Protein AF-A0A7V5JEV1-F1 (afdb_monomer_lite)

Structure (mmCIF, N/CA/C/O backbone):
data_AF-A0A7V5JEV1-F1
#
_entry.id   AF-A0A7V5JEV1-F1
#
loop_
_atom_site.group_PDB
_atom_site.id
_atom_site.type_symbol
_atom_site.label_atom_id
_atom_site.label_alt_id
_atom_site.label_comp_id
_atom_site.label_asym_id
_atom_site.label_entity_id
_atom_site.label_seq_id
_atom_site.pdbx_PDB_ins_code
_atom_site.Cartn_x
_atom_site.Cartn_y
_atom_site.Cartn_z
_atom_site.occupancy
_atom_site.B_iso_or_equiv
_atom_site.auth_seq_id
_atom_site.auth_comp_id
_atom_site.auth_asym_id
_atom_site.auth_atom_id
_atom_site.pdbx_PDB_model_num
ATOM 1 N N . MET A 1 1 ? 27.616 -8.631 -10.753 1.00 57.44 1 MET A N 1
ATOM 2 C CA . MET A 1 1 ? 27.722 -7.890 -12.032 1.00 57.44 1 MET A CA 1
ATOM 3 C C . MET A 1 1 ? 28.183 -6.470 -11.729 1.00 57.44 1 MET A C 1
ATOM 5 O O . MET A 1 1 ? 27.557 -5.822 -10.901 1.00 57.44 1 MET A O 1
ATOM 9 N N . ARG A 1 2 ? 29.286 -5.998 -12.325 1.00 74.25 2 ARG A N 1
ATOM 10 C CA . ARG A 1 2 ? 29.763 -4.613 -12.162 1.00 74.25 2 ARG A CA 1
ATOM 11 C C . ARG A 1 2 ? 29.322 -3.825 -13.397 1.00 74.25 2 ARG A C 1
ATOM 13 O O . ARG A 1 2 ? 29.820 -4.077 -14.487 1.00 74.25 2 ARG A O 1
ATOM 20 N N . LEU A 1 3 ? 28.340 -2.942 -13.242 1.00 82.56 3 LEU A N 1
ATOM 21 C CA . LEU A 1 3 ? 27.837 -2.098 -14.326 1.00 82.56 3 LEU A CA 1
ATOM 22 C C . LEU A 1 3 ? 28.646 -0.793 -14.349 1.00 82.56 3 LEU A C 1
ATOM 24 O O . LEU A 1 3 ? 28.702 -0.094 -13.339 1.00 82.56 3 LEU A O 1
ATOM 28 N N . SER A 1 4 ? 29.297 -0.468 -15.469 1.00 91.50 4 SER A N 1
ATOM 29 C CA . SER A 1 4 ? 30.009 0.810 -15.606 1.00 91.50 4 SER A CA 1
ATOM 30 C C . SER A 1 4 ? 29.026 1.975 -15.776 1.00 91.50 4 SER A C 1
ATOM 32 O O . SER A 1 4 ? 27.876 1.785 -16.178 1.00 91.50 4 SER A O 1
ATOM 34 N N . ARG A 1 5 ? 29.481 3.205 -15.509 1.00 90.75 5 ARG A N 1
ATOM 35 C CA . ARG A 1 5 ? 28.671 4.423 -15.695 1.00 90.75 5 ARG A CA 1
ATOM 36 C C . ARG A 1 5 ? 28.131 4.543 -17.121 1.00 90.75 5 ARG A C 1
ATOM 38 O O . ARG A 1 5 ? 26.953 4.843 -17.304 1.00 90.75 5 ARG A O 1
ATOM 45 N N . ASP A 1 6 ? 28.976 4.304 -18.120 1.00 92.69 6 ASP A N 1
ATOM 46 C CA . ASP A 1 6 ? 28.579 4.425 -19.524 1.00 92.69 6 ASP A CA 1
ATOM 47 C C . ASP A 1 6 ? 27.640 3.297 -19.946 1.00 92.69 6 ASP A C 1
ATOM 49 O O . ASP A 1 6 ? 26.666 3.554 -20.655 1.00 92.69 6 ASP A O 1
ATOM 53 N N . ALA A 1 7 ? 27.859 2.079 -19.438 1.00 90.44 7 ALA A N 1
ATOM 54 C CA . ALA A 1 7 ? 26.932 0.970 -19.640 1.00 90.44 7 ALA A CA 1
ATOM 55 C C . ALA A 1 7 ? 25.553 1.280 -19.037 1.00 90.44 7 ALA A C 1
ATOM 57 O O . ALA A 1 7 ? 24.540 1.081 -19.701 1.00 90.44 7 ALA A O 1
ATOM 58 N N . PHE A 1 8 ? 25.496 1.844 -17.824 1.00 89.38 8 PHE A N 1
ATOM 59 C CA . PHE A 1 8 ? 24.231 2.266 -17.218 1.00 89.38 8 PHE A CA 1
ATOM 60 C C . PHE A 1 8 ? 23.540 3.352 -18.046 1.00 89.38 8 PHE A C 1
ATOM 62 O O . PHE A 1 8 ? 22.347 3.250 -18.322 1.00 89.38 8 PHE A O 1
ATOM 69 N N . ARG A 1 9 ? 24.273 4.380 -18.488 1.00 87.69 9 ARG A N 1
ATOM 70 C CA . ARG A 1 9 ? 23.708 5.475 -19.294 1.00 87.69 9 ARG A CA 1
ATOM 71 C C . ARG A 1 9 ? 23.076 4.967 -20.587 1.00 87.69 9 ARG A C 1
ATOM 73 O O . ARG A 1 9 ? 21.934 5.331 -20.868 1.00 87.69 9 ARG A O 1
ATOM 80 N N . ARG A 1 10 ? 23.780 4.088 -21.306 1.00 90.81 10 ARG A N 1
ATOM 81 C CA . ARG A 1 10 ? 23.336 3.490 -22.577 1.00 90.81 10 ARG A CA 1
ATOM 82 C C . ARG A 1 10 ? 22.276 2.399 -22.415 1.00 90.81 10 ARG A C 1
ATOM 84 O O . ARG A 1 10 ? 21.719 1.962 -23.413 1.00 90.81 10 ARG A O 1
ATOM 91 N N . TRP A 1 11 ? 21.978 1.958 -21.193 1.00 90.38 11 TRP A N 1
ATOM 92 C CA . TRP A 1 11 ? 20.980 0.916 -20.976 1.00 90.38 11 TRP A CA 1
ATOM 93 C C . TRP A 1 11 ? 19.583 1.415 -21.359 1.00 90.38 11 TRP A C 1
ATOM 95 O O . TRP A 1 11 ? 19.039 2.322 -20.722 1.00 90.38 11 TRP A O 1
ATOM 105 N N . GLU A 1 12 ? 19.008 0.838 -22.411 1.00 87.44 12 GLU A N 1
ATOM 106 C CA . GLU A 1 12 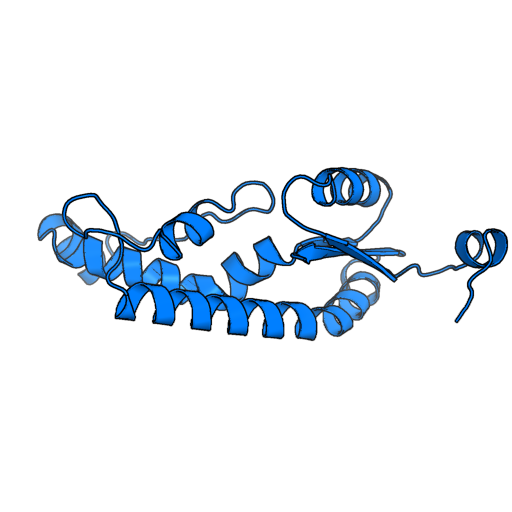? 17.774 1.344 -23.015 1.00 87.44 12 GLU A CA 1
ATOM 107 C C . GLU A 1 12 ? 16.545 1.175 -22.128 1.00 87.44 12 GLU A C 1
ATOM 109 O O . GLU A 1 12 ? 15.680 2.045 -22.131 1.00 87.44 12 GLU A O 1
ATOM 114 N N . HIS A 1 13 ? 16.481 0.102 -21.340 1.00 90.50 13 HIS A N 1
ATOM 115 C CA . HIS A 1 13 ? 15.346 -0.192 -20.473 1.00 90.50 13 HIS A CA 1
ATOM 116 C C . HIS A 1 13 ? 15.801 -0.444 -19.042 1.00 90.50 13 HIS A C 1
ATOM 118 O O . HIS A 1 13 ? 16.003 -1.579 -18.611 1.00 90.50 13 HIS A O 1
ATOM 124 N N . LYS A 1 14 ? 15.973 0.651 -18.307 1.00 93.88 14 LYS A N 1
ATOM 125 C CA . LYS A 1 14 ? 16.395 0.631 -16.911 1.00 93.88 14 LYS A CA 1
ATOM 126 C C . LYS A 1 14 ? 15.248 0.155 -16.020 1.00 93.88 14 LYS A C 1
ATOM 128 O O . LYS A 1 14 ? 14.157 0.720 -16.057 1.00 93.88 14 LYS A O 1
ATOM 133 N N . SER A 1 15 ? 15.529 -0.845 -15.194 1.00 94.56 15 SER A N 1
ATOM 134 C CA . SER A 1 15 ? 14.651 -1.300 -14.116 1.00 94.56 15 SER A CA 1
ATOM 135 C C . SER A 1 15 ? 15.460 -1.298 -12.827 1.00 94.56 15 SER A C 1
ATOM 137 O O . SER A 1 15 ? 16.371 -2.109 -12.671 1.00 94.56 15 SER A O 1
ATOM 139 N N . ILE A 1 16 ? 15.177 -0.347 -11.939 1.00 94.75 16 ILE A N 1
ATOM 140 C CA . ILE A 1 16 ? 15.941 -0.146 -10.701 1.00 94.75 16 ILE A CA 1
ATOM 141 C C . ILE A 1 16 ? 15.046 -0.357 -9.484 1.00 94.75 16 ILE A C 1
ATOM 143 O O . ILE A 1 16 ? 13.855 -0.059 -9.524 1.00 94.75 16 ILE A O 1
ATOM 147 N N . THR A 1 17 ? 15.629 -0.848 -8.394 1.00 94.94 17 THR A N 1
ATOM 148 C CA . THR A 1 17 ? 14.974 -0.878 -7.082 1.00 94.94 17 THR A CA 1
ATOM 149 C C . THR A 1 17 ? 15.684 0.102 -6.164 1.00 94.94 17 THR A C 1
ATOM 151 O O . THR A 1 17 ? 16.903 0.030 -6.010 1.00 94.94 17 THR A O 1
ATOM 154 N N . LEU A 1 18 ? 14.919 1.013 -5.570 1.00 94.12 18 LEU A N 1
ATOM 155 C CA . LEU A 1 18 ? 15.353 1.826 -4.446 1.00 94.12 18 LEU A CA 1
ATOM 156 C C . LEU A 1 18 ? 14.982 1.061 -3.180 1.00 94.12 18 LEU A C 1
ATOM 158 O O . LEU A 1 18 ? 13.803 0.844 -2.918 1.00 94.12 18 LEU A O 1
ATOM 162 N N . LEU A 1 19 ? 15.993 0.632 -2.431 1.00 92.25 19 LEU A N 1
ATOM 163 C CA . LEU A 1 19 ? 15.827 -0.108 -1.186 1.00 92.25 19 LEU A CA 1
ATOM 164 C C . LEU A 1 19 ? 16.382 0.720 -0.032 1.00 92.25 19 LEU A C 1
ATOM 166 O O . LEU A 1 19 ? 17.486 1.258 -0.121 1.00 92.25 19 LEU A O 1
ATOM 170 N N . GLY A 1 20 ? 15.625 0.812 1.052 1.00 87.56 20 GLY A N 1
ATOM 171 C CA . GLY A 1 20 ? 16.056 1.510 2.253 1.00 87.56 20 GLY A CA 1
ATOM 172 C C . GLY A 1 20 ? 14.898 1.814 3.190 1.00 87.56 20 GLY A C 1
ATOM 173 O O . GLY A 1 20 ? 13.730 1.753 2.810 1.00 87.56 20 GLY A O 1
ATOM 174 N N . MET A 1 21 ? 15.223 2.184 4.424 1.00 85.56 21 MET A N 1
ATOM 175 C CA . MET A 1 21 ? 14.224 2.477 5.452 1.00 85.56 21 MET A CA 1
ATOM 176 C C . MET A 1 21 ? 13.376 3.714 5.113 1.00 85.56 21 MET A C 1
ATOM 178 O O . MET A 1 21 ? 13.669 4.477 4.186 1.00 85.56 21 MET A O 1
ATOM 182 N N . SER A 1 22 ? 12.289 3.917 5.856 1.00 76.75 22 SER A N 1
ATOM 183 C CA . SER A 1 22 ? 11.498 5.148 5.761 1.00 76.75 22 SER A CA 1
ATOM 184 C C . SER A 1 22 ? 12.369 6.386 6.033 1.00 76.75 22 SER A C 1
ATOM 186 O O . SER A 1 22 ? 13.286 6.342 6.850 1.00 76.75 22 SER A O 1
ATOM 188 N N . GLY A 1 23 ? 12.117 7.482 5.312 1.00 80.19 23 GLY A N 1
ATOM 189 C CA . GLY A 1 23 ? 12.830 8.756 5.486 1.00 80.19 23 GLY A CA 1
ATOM 190 C C . GLY A 1 23 ? 14.119 8.941 4.673 1.00 80.19 23 GLY A C 1
ATOM 191 O O . GLY A 1 23 ? 14.576 10.070 4.542 1.00 80.19 23 GLY A O 1
ATOM 192 N N . VAL A 1 24 ? 14.673 7.903 4.032 1.00 87.56 24 VAL A N 1
ATOM 193 C CA . VAL A 1 24 ? 15.924 8.026 3.239 1.00 87.56 24 VAL A CA 1
ATOM 194 C C . VAL A 1 24 ? 15.748 8.686 1.856 1.00 87.56 24 VAL A C 1
ATOM 196 O O . VAL A 1 24 ? 16.677 8.713 1.056 1.00 87.56 24 VAL A O 1
ATOM 199 N N . GLY A 1 25 ? 14.551 9.194 1.542 1.00 87.56 25 GLY A N 1
ATOM 200 C CA . GLY A 1 25 ? 14.282 9.939 0.303 1.00 87.56 25 GLY A CA 1
ATOM 201 C C . GLY A 1 25 ? 13.900 9.105 -0.928 1.00 87.56 25 GLY A C 1
ATOM 202 O O . GLY A 1 25 ? 13.807 9.665 -2.018 1.00 87.56 25 GLY A O 1
ATOM 203 N N . LYS A 1 26 ? 13.626 7.797 -0.792 1.00 91.88 26 LYS A N 1
ATOM 204 C CA . LYS A 1 26 ? 13.260 6.918 -1.928 1.00 91.88 26 LYS A CA 1
ATOM 205 C C . LYS A 1 26 ? 12.089 7.466 -2.743 1.00 91.88 26 LYS A C 1
ATOM 207 O O . LYS A 1 26 ? 12.227 7.686 -3.940 1.00 91.88 26 LYS A O 1
ATOM 212 N N . THR A 1 27 ? 10.989 7.796 -2.072 1.00 87.50 27 THR A N 1
ATOM 213 C CA . THR A 1 27 ? 9.779 8.331 -2.706 1.00 87.50 27 THR A CA 1
ATOM 214 C C . THR A 1 27 ? 10.034 9.672 -3.390 1.00 87.50 27 THR A C 1
ATOM 216 O O . THR A 1 27 ? 9.475 9.945 -4.449 1.00 87.50 27 THR A O 1
ATOM 219 N N . GLN A 1 28 ? 10.940 10.494 -2.849 1.00 90.56 28 GLN A N 1
ATOM 220 C CA . GLN A 1 28 ? 11.342 11.759 -3.465 1.00 90.56 28 GLN A CA 1
ATOM 221 C C . GLN A 1 28 ? 12.055 11.507 -4.804 1.00 90.56 28 GLN A C 1
ATOM 223 O O . GLN A 1 28 ? 11.681 12.103 -5.816 1.00 90.56 28 GLN A O 1
ATOM 228 N N . ILE A 1 29 ? 12.996 10.559 -4.836 1.00 92.88 29 ILE A N 1
ATOM 229 C CA . ILE A 1 29 ? 13.691 10.138 -6.061 1.00 92.88 29 ILE A CA 1
ATOM 230 C C . ILE A 1 29 ? 12.712 9.487 -7.046 1.00 92.88 29 ILE A C 1
ATOM 232 O O . ILE A 1 29 ? 12.689 9.862 -8.217 1.00 92.88 29 ILE A O 1
ATOM 236 N N . SER A 1 30 ? 11.857 8.568 -6.595 1.00 92.31 30 SER A N 1
ATOM 237 C CA . SER A 1 30 ? 10.844 7.925 -7.439 1.00 92.31 30 SER A CA 1
ATOM 238 C C . SER A 1 30 ? 9.888 8.937 -8.066 1.00 92.31 30 SER A C 1
ATOM 240 O O . SER A 1 30 ? 9.572 8.835 -9.250 1.00 92.31 30 SER A O 1
ATOM 242 N N . ASN A 1 31 ? 9.481 9.966 -7.319 1.00 91.19 31 ASN A N 1
ATOM 243 C CA . ASN A 1 31 ? 8.646 11.048 -7.834 1.00 91.19 31 ASN A CA 1
ATOM 244 C C . ASN A 1 31 ? 9.383 11.914 -8.867 1.00 91.19 31 ASN A C 1
ATOM 246 O O . ASN A 1 31 ? 8.775 12.321 -9.857 1.00 91.19 31 ASN A O 1
ATOM 250 N N . MET A 1 32 ? 10.686 12.166 -8.695 1.00 93.94 32 MET A N 1
ATOM 251 C CA . MET A 1 32 ? 11.498 12.820 -9.732 1.00 93.94 32 MET A CA 1
ATOM 252 C C . MET A 1 32 ? 11.595 11.963 -10.997 1.00 93.94 32 MET A C 1
ATOM 254 O O . MET A 1 32 ? 11.421 12.480 -12.099 1.00 93.94 32 MET A O 1
ATOM 258 N N . LEU A 1 33 ? 11.842 10.659 -10.853 1.00 94.25 33 LEU A N 1
ATOM 259 C CA . LEU A 1 33 ? 11.926 9.722 -11.976 1.00 94.25 33 LEU A CA 1
ATOM 260 C C . LEU A 1 33 ? 10.590 9.619 -12.715 1.00 94.25 33 LEU A C 1
ATOM 262 O O . LEU A 1 33 ? 10.567 9.668 -13.941 1.00 94.25 33 LEU A O 1
ATOM 266 N N . ARG A 1 34 ? 9.470 9.580 -11.985 1.00 92.94 34 ARG A N 1
ATOM 267 C CA . ARG A 1 34 ? 8.116 9.568 -12.557 1.00 92.94 34 ARG A CA 1
ATOM 268 C C . ARG A 1 34 ? 7.856 10.762 -13.478 1.00 92.94 34 ARG A C 1
ATOM 270 O O . ARG A 1 34 ? 7.218 10.600 -14.511 1.00 92.94 34 ARG A O 1
ATOM 277 N N . ARG A 1 35 ? 8.374 11.949 -13.139 1.00 93.06 35 ARG A N 1
ATOM 278 C CA . ARG A 1 35 ? 8.283 13.152 -13.995 1.00 93.06 35 ARG A CA 1
ATOM 279 C C . ARG A 1 35 ? 9.126 13.058 -15.273 1.00 93.06 35 ARG A C 1
ATOM 281 O O . ARG A 1 35 ? 8.936 13.865 -16.171 1.00 93.06 35 ARG A O 1
ATOM 288 N N . ASN A 1 36 ? 10.042 12.095 -15.348 1.00 92.69 36 ASN A N 1
ATOM 289 C CA . ASN A 1 36 ? 10.949 11.859 -16.469 1.00 92.69 36 ASN A CA 1
ATOM 290 C C . ASN A 1 36 ? 10.656 10.517 -17.165 1.00 92.69 36 ASN A C 1
ATOM 292 O O . ASN A 1 36 ? 11.584 9.825 -17.579 1.00 92.69 36 ASN A O 1
ATOM 296 N N . ASP A 1 37 ? 9.377 10.143 -17.265 1.00 92.19 37 ASP A N 1
ATOM 297 C CA . ASP A 1 37 ? 8.905 8.954 -17.992 1.00 92.19 37 ASP A CA 1
ATOM 298 C C . ASP A 1 37 ? 9.364 7.599 -17.406 1.00 92.19 37 ASP A C 1
ATOM 300 O O . ASP A 1 37 ? 9.651 6.628 -18.110 1.00 92.19 37 ASP A O 1
ATOM 304 N N . TRP A 1 38 ? 9.430 7.514 -16.074 1.00 96.69 38 TRP A N 1
ATOM 305 C CA . TRP A 1 38 ? 9.589 6.238 -15.371 1.00 96.69 38 TRP A CA 1
ATOM 306 C C . TRP A 1 38 ? 8.256 5.762 -14.808 1.00 96.69 38 TRP A C 1
ATOM 308 O O . TRP A 1 38 ? 7.560 6.500 -14.107 1.00 96.69 38 TRP A O 1
ATOM 318 N N . PHE A 1 39 ? 7.953 4.484 -15.012 1.00 96.81 39 PHE A N 1
ATOM 319 C CA . PHE A 1 39 ? 6.890 3.826 -14.273 1.00 96.81 39 PHE A CA 1
ATOM 320 C C . PHE A 1 39 ? 7.297 3.706 -12.800 1.00 96.81 39 PHE A C 1
ATOM 322 O O . PHE A 1 39 ? 8.316 3.085 -12.484 1.00 96.81 39 PHE A O 1
ATOM 329 N N . HIS A 1 40 ? 6.500 4.290 -11.904 1.00 96.31 40 HIS A N 1
ATOM 330 C CA . HIS A 1 40 ? 6.722 4.226 -10.462 1.00 96.31 40 HIS A CA 1
ATOM 331 C C . HIS A 1 40 ? 5.864 3.125 -9.839 1.00 96.31 40 HIS A C 1
ATOM 333 O O . HIS A 1 40 ? 4.645 3.253 -9.727 1.00 96.31 40 HIS A O 1
ATOM 339 N N . TYR A 1 41 ? 6.522 2.058 -9.399 1.00 96.75 41 TYR A N 1
ATOM 340 C CA . TYR A 1 41 ? 5.929 1.022 -8.573 1.00 96.75 41 TYR A CA 1
ATOM 341 C C . TYR A 1 41 ? 6.237 1.303 -7.101 1.00 96.75 41 TYR A C 1
ATOM 343 O O . TYR A 1 41 ? 7.383 1.172 -6.678 1.00 96.75 41 TYR A O 1
ATOM 351 N N . SER A 1 42 ? 5.223 1.694 -6.329 1.00 95.00 42 SER A N 1
ATOM 352 C CA . SER A 1 42 ? 5.343 1.857 -4.876 1.00 95.00 42 SER A CA 1
ATOM 353 C C . SER A 1 42 ? 4.939 0.560 -4.177 1.00 95.00 42 SER A C 1
ATOM 355 O O . SER A 1 42 ? 3.787 0.122 -4.279 1.00 95.00 42 SER A O 1
ATOM 357 N N . GLY A 1 43 ? 5.890 -0.053 -3.467 1.00 94.19 43 GLY A N 1
ATOM 358 C CA . GLY A 1 43 ? 5.660 -1.271 -2.694 1.00 94.19 43 GLY A CA 1
ATOM 359 C C . GLY A 1 43 ? 4.592 -1.068 -1.620 1.00 94.19 43 GLY A C 1
ATOM 360 O O . GLY A 1 43 ? 3.640 -1.843 -1.561 1.00 94.19 43 GLY A O 1
ATOM 361 N N . ASP A 1 44 ? 4.689 0.017 -0.850 1.00 92.56 44 ASP A N 1
ATOM 362 C CA . ASP A 1 44 ? 3.740 0.341 0.223 1.00 92.56 44 ASP A CA 1
ATOM 363 C C . ASP A 1 44 ? 2.323 0.574 -0.306 1.00 92.56 44 ASP A C 1
ATOM 365 O O . ASP A 1 44 ? 1.343 0.053 0.236 1.00 92.56 44 ASP A O 1
ATOM 369 N N . TYR A 1 45 ? 2.208 1.297 -1.424 1.00 94.62 45 TYR A N 1
ATOM 370 C CA . TYR A 1 45 ? 0.930 1.486 -2.098 1.00 94.62 45 TYR A CA 1
ATOM 371 C C . TYR A 1 45 ? 0.327 0.144 -2.524 1.00 94.62 45 TYR A C 1
ATOM 373 O O . TYR A 1 45 ? -0.868 -0.090 -2.325 1.00 94.62 45 TYR A O 1
ATOM 381 N N . ARG A 1 46 ? 1.140 -0.770 -3.072 1.00 96.56 46 ARG A N 1
ATOM 382 C CA . ARG A 1 46 ? 0.675 -2.103 -3.472 1.00 96.56 46 ARG A CA 1
ATOM 383 C C . ARG A 1 46 ? 0.264 -2.954 -2.273 1.00 96.56 46 ARG A C 1
ATOM 385 O O . ARG A 1 46 ? -0.774 -3.609 -2.334 1.00 96.56 46 ARG A O 1
ATOM 392 N N . ILE A 1 47 ? 1.049 -2.941 -1.198 1.00 96.38 47 ILE A N 1
ATOM 393 C CA . ILE A 1 47 ? 0.744 -3.626 0.065 1.00 96.38 47 ILE A CA 1
ATOM 394 C C . ILE A 1 47 ? -0.635 -3.199 0.560 1.00 96.38 47 ILE A C 1
ATOM 396 O O . ILE A 1 47 ? -1.503 -4.051 0.761 1.00 96.38 47 ILE A O 1
ATOM 400 N N . GLY A 1 48 ? -0.856 -1.888 0.668 1.00 96.00 48 GLY A N 1
ATOM 401 C CA . GLY A 1 48 ? -2.111 -1.325 1.145 1.00 96.00 48 GLY A CA 1
ATOM 402 C C . GLY A 1 48 ? -3.299 -1.647 0.244 1.00 96.00 48 GLY A C 1
ATOM 403 O O . GLY A 1 48 ? -4.292 -2.181 0.718 1.00 96.00 48 GLY A O 1
ATOM 404 N N . THR A 1 49 ? -3.193 -1.368 -1.054 1.00 96.56 49 THR A N 1
ATOM 405 C CA . THR A 1 49 ? -4.335 -1.459 -1.985 1.00 96.56 49 THR A CA 1
ATOM 406 C C . THR A 1 49 ? -4.653 -2.864 -2.479 1.00 96.56 49 THR A C 1
ATOM 408 O O . THR A 1 49 ? -5.776 -3.113 -2.907 1.00 96.56 49 THR A O 1
ATOM 4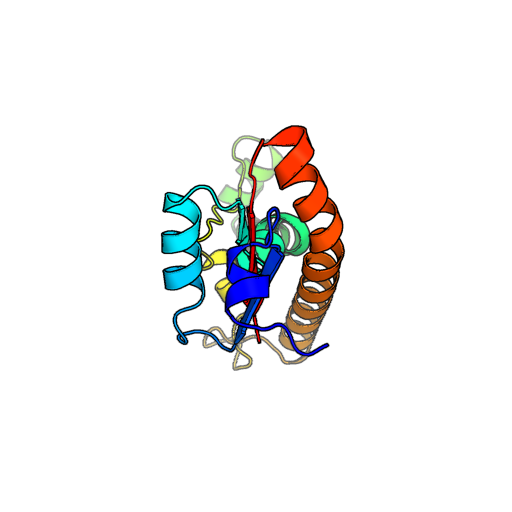11 N N . ARG A 1 50 ? -3.686 -3.791 -2.478 1.00 97.19 50 ARG A N 1
ATOM 412 C CA . ARG A 1 50 ? -3.895 -5.139 -3.031 1.00 97.19 50 ARG A CA 1
ATOM 413 C C . ARG A 1 50 ? -3.987 -6.229 -1.979 1.00 97.19 50 ARG A C 1
ATOM 415 O O . ARG A 1 50 ? -4.735 -7.179 -2.184 1.00 97.19 50 ARG A O 1
ATOM 422 N N . TYR A 1 51 ? -3.183 -6.151 -0.925 1.00 97.69 51 TYR A N 1
ATOM 423 C CA . TYR A 1 51 ? -3.004 -7.282 -0.011 1.00 97.69 51 TYR A CA 1
ATOM 424 C C . TYR A 1 51 ? -3.541 -7.022 1.389 1.00 97.69 51 TYR A C 1
ATOM 426 O O . TYR A 1 51 ? -3.925 -7.973 2.065 1.00 97.69 51 TYR A O 1
ATOM 434 N N . LEU A 1 52 ? -3.575 -5.761 1.818 1.00 97.69 52 LEU A N 1
ATOM 435 C CA . LEU A 1 52 ? -4.122 -5.368 3.112 1.00 97.69 52 LEU A CA 1
ATOM 436 C C . LEU A 1 52 ? -5.468 -4.650 3.016 1.00 97.69 52 LEU A C 1
ATOM 438 O O . LEU A 1 52 ? -6.078 -4.439 4.056 1.00 97.69 52 LEU A O 1
ATOM 442 N N . ASP A 1 53 ? -5.961 -4.343 1.815 1.00 96.31 53 ASP A N 1
ATOM 443 C CA . ASP A 1 53 ? -7.214 -3.605 1.619 1.00 96.31 53 ASP A CA 1
ATOM 444 C C . ASP A 1 53 ? -8.390 -4.255 2.366 1.00 96.31 53 ASP A C 1
ATOM 446 O O . ASP A 1 53 ? -9.001 -3.645 3.245 1.00 96.31 53 ASP A O 1
ATOM 450 N N . GLU A 1 54 ? -8.631 -5.539 2.112 1.00 96.81 54 GLU A N 1
ATOM 451 C CA . GLU A 1 54 ? -9.692 -6.299 2.772 1.00 96.81 54 GLU A CA 1
ATOM 452 C C . GLU A 1 54 ? -9.449 -6.479 4.286 1.00 96.81 54 GLU A C 1
ATOM 454 O O . GLU A 1 54 ? -10.341 -6.128 5.056 1.00 96.81 54 GLU A O 1
ATOM 459 N N . PRO A 1 55 ? -8.258 -6.893 4.777 1.00 97.31 55 PRO A N 1
ATOM 460 C CA . PRO A 1 55 ? -7.973 -6.914 6.215 1.00 97.31 55 PRO A CA 1
ATOM 461 C C . PRO A 1 55 ? -8.211 -5.582 6.948 1.00 97.31 55 PRO A C 1
ATOM 463 O O . PRO A 1 55 ? -8.724 -5.581 8.073 1.00 97.31 55 PRO A O 1
ATOM 466 N N . ILE A 1 56 ? -7.836 -4.454 6.332 1.00 97.06 56 ILE A N 1
ATOM 467 C CA . ILE A 1 56 ? -8.080 -3.111 6.873 1.00 97.06 56 ILE A CA 1
ATOM 468 C C . ILE A 1 56 ? -9.588 -2.849 6.910 1.00 97.06 56 ILE A C 1
ATOM 470 O O . ILE A 1 56 ? -10.123 -2.444 7.947 1.00 97.06 56 ILE A O 1
ATOM 474 N N . LEU A 1 57 ? -10.282 -3.131 5.806 1.00 96.69 57 LEU A N 1
ATOM 475 C CA . LEU A 1 57 ? -11.713 -2.896 5.673 1.00 96.69 57 LEU A CA 1
ATOM 476 C C . LEU A 1 57 ? -12.528 -3.742 6.661 1.00 96.69 57 LEU A C 1
ATOM 478 O O . LEU A 1 57 ? -13.443 -3.227 7.299 1.00 96.69 57 LEU A O 1
ATOM 482 N N . ASP A 1 58 ? -12.165 -5.006 6.857 1.00 96.50 58 ASP A N 1
ATOM 483 C CA . ASP A 1 58 ? -12.784 -5.904 7.833 1.00 96.50 58 ASP A CA 1
ATOM 484 C C . ASP A 1 58 ? -12.591 -5.420 9.267 1.00 96.50 58 ASP A C 1
ATOM 486 O O . ASP A 1 58 ? -13.496 -5.538 10.099 1.00 96.50 58 ASP A O 1
ATOM 490 N N . ASN A 1 59 ? -11.419 -4.864 9.585 1.00 95.38 59 ASN A N 1
ATOM 491 C CA . ASN A 1 59 ? -11.189 -4.247 10.886 1.00 95.38 59 ASN A CA 1
ATOM 492 C C . ASN A 1 59 ? -12.128 -3.050 11.105 1.00 95.38 59 ASN A C 1
ATOM 494 O O . ASN A 1 59 ? -12.759 -2.972 12.159 1.00 95.38 59 ASN A O 1
ATOM 498 N N . ILE A 1 60 ? -12.269 -2.171 10.106 1.00 95.50 60 ILE A N 1
ATOM 499 C CA . ILE A 1 60 ? -13.163 -1.004 10.175 1.00 95.50 60 ILE A CA 1
ATOM 500 C C . ILE A 1 60 ? -14.625 -1.448 10.285 1.00 95.50 60 ILE A C 1
ATOM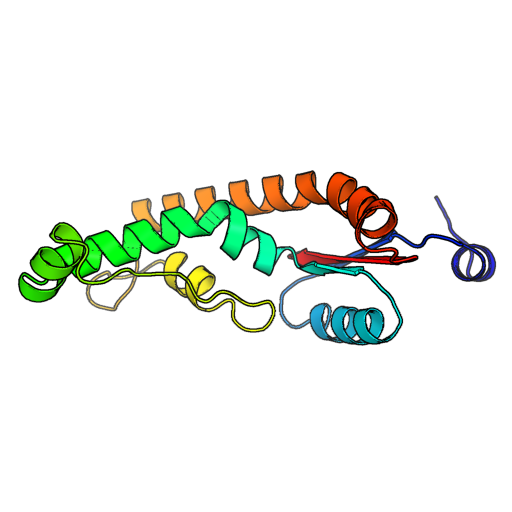 502 O O . ILE A 1 60 ? -15.343 -0.987 11.171 1.00 95.50 60 ILE A O 1
ATOM 506 N N . LYS A 1 61 ? -15.066 -2.390 9.442 1.00 96.19 61 LYS A N 1
ATOM 507 C CA . LYS A 1 61 ? -16.425 -2.947 9.485 1.00 96.19 61 LYS A CA 1
ATOM 508 C C . LYS A 1 61 ? -16.722 -3.555 10.852 1.00 96.19 61 LYS A C 1
ATOM 510 O O . LYS A 1 61 ? -17.766 -3.262 11.420 1.00 96.19 61 LYS A O 1
ATOM 515 N N . ARG A 1 62 ? -15.803 -4.334 11.436 1.00 95.44 62 ARG A N 1
ATOM 516 C CA . ARG A 1 62 ? -15.993 -4.927 12.772 1.00 95.44 62 ARG A CA 1
ATOM 517 C C . ARG A 1 62 ? -16.222 -3.869 13.853 1.00 95.44 62 ARG A C 1
ATOM 519 O O . ARG A 1 62 ? -17.030 -4.105 14.744 1.00 95.44 62 ARG A O 1
ATOM 526 N N . GLN A 1 63 ? -15.542 -2.726 13.773 1.00 94.25 63 GLN A N 1
ATOM 527 C CA . GLN A 1 63 ? -15.760 -1.604 14.689 1.00 94.25 63 GLN A CA 1
ATOM 528 C C . GLN A 1 63 ? -17.087 -0.892 14.405 1.00 94.25 63 GLN A C 1
ATOM 530 O O . GLN A 1 63 ? -17.873 -0.681 15.323 1.00 94.25 63 GLN A O 1
ATOM 535 N N . ALA A 1 64 ? -17.387 -0.592 13.139 1.00 96.62 64 ALA A N 1
ATOM 536 C CA . ALA A 1 64 ? -18.639 0.050 12.744 1.00 96.62 64 ALA A CA 1
ATOM 537 C C . ALA A 1 64 ? -19.872 -0.777 13.152 1.00 96.62 64 ALA A C 1
ATOM 539 O O . ALA A 1 64 ? -20.862 -0.221 13.616 1.00 96.62 64 ALA A O 1
ATOM 540 N N . MET A 1 65 ? -19.790 -2.108 13.071 1.00 96.94 65 MET A N 1
ATOM 541 C CA . MET A 1 65 ? -20.868 -3.023 13.467 1.00 96.94 65 MET A CA 1
ATOM 542 C C . MET A 1 65 ? -21.197 -2.986 14.972 1.00 96.94 65 MET A C 1
ATOM 544 O O . MET A 1 65 ? -22.268 -3.454 15.361 1.00 96.94 65 MET A O 1
ATOM 548 N N . GLN A 1 66 ? -20.319 -2.432 15.819 1.00 96.75 66 GLN A N 1
ATOM 549 C CA . GLN A 1 66 ? -20.592 -2.229 17.251 1.00 96.75 66 GLN A CA 1
ATOM 550 C C . GLN A 1 66 ? -21.535 -1.043 17.501 1.00 96.75 66 GLN A C 1
ATOM 552 O O . GLN A 1 66 ? -22.163 -0.977 18.554 1.00 96.75 66 GLN A O 1
ATOM 557 N N . VAL A 1 67 ? -21.663 -0.126 16.536 1.00 98.19 67 VAL A N 1
ATOM 558 C CA . VAL A 1 67 ? -22.568 1.026 16.598 1.00 98.19 67 VAL A CA 1
ATOM 559 C C . VAL A 1 67 ? -23.875 0.653 15.886 1.00 98.19 67 VAL A C 1
ATOM 561 O O . VAL A 1 67 ? -23.859 0.514 14.662 1.00 98.19 67 VAL A O 1
ATOM 564 N N . PRO A 1 68 ? -25.021 0.512 16.591 1.00 97.81 68 PRO A N 1
ATOM 565 C CA . PRO A 1 68 ? -26.273 0.034 15.991 1.00 97.81 68 PRO A CA 1
ATOM 566 C C . PRO A 1 68 ? -26.701 0.805 14.737 1.00 97.81 68 PRO A C 1
ATOM 568 O O . PRO A 1 68 ? -27.042 0.193 13.733 1.00 97.81 68 PRO A O 1
ATOM 571 N N . PHE A 1 69 ? -26.577 2.135 14.760 1.00 98.06 69 PHE A N 1
ATOM 572 C CA . PHE A 1 69 ? -26.872 2.993 13.611 1.00 98.06 69 PHE A CA 1
ATOM 573 C C . PHE A 1 69 ? -26.034 2.640 12.370 1.00 98.06 69 PHE A C 1
ATOM 575 O O . PHE A 1 69 ? -26.578 2.439 11.288 1.00 98.06 69 PHE A O 1
ATOM 582 N N . LEU A 1 70 ? -24.710 2.509 12.523 1.00 98.00 70 LEU A N 1
ATOM 583 C CA . LEU A 1 70 ? -23.822 2.173 11.405 1.00 98.00 70 LEU A CA 1
ATOM 584 C C . LEU A 1 70 ? -24.035 0.736 10.925 1.00 98.00 70 LEU A C 1
ATOM 586 O O . LEU A 1 70 ? -23.994 0.482 9.725 1.00 98.00 70 LEU A O 1
ATOM 590 N N . ARG A 1 71 ? -24.290 -0.199 11.845 1.00 97.81 71 ARG A N 1
ATOM 591 C CA . ARG A 1 71 ? -24.616 -1.590 11.518 1.00 97.81 71 ARG A CA 1
ATOM 592 C C . ARG A 1 71 ? -25.836 -1.677 10.608 1.00 97.81 71 ARG A C 1
ATOM 594 O O . ARG A 1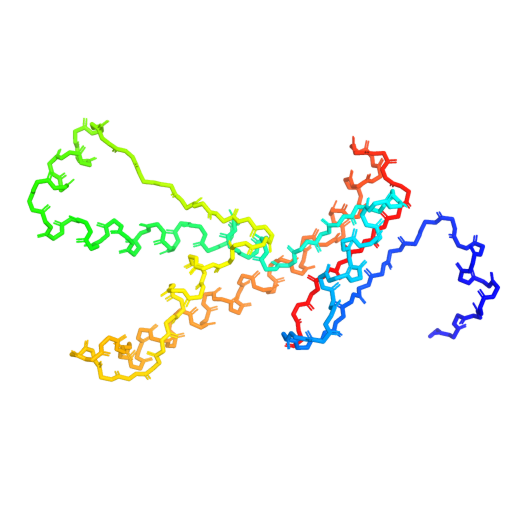 71 ? -25.790 -2.395 9.613 1.00 97.81 71 ARG A O 1
ATOM 601 N N . ASP A 1 72 ? -26.911 -0.976 10.945 1.00 97.94 72 ASP A N 1
ATOM 602 C CA . ASP A 1 72 ? -28.167 -1.072 10.202 1.00 97.94 72 ASP A CA 1
ATOM 603 C C . ASP A 1 72 ? -28.029 -0.426 8.807 1.00 97.94 72 ASP A C 1
ATOM 605 O O . ASP A 1 72 ? -28.514 -0.982 7.819 1.00 97.94 72 ASP A O 1
ATOM 609 N N . LEU A 1 73 ? -27.255 0.663 8.687 1.00 98.12 73 LEU A N 1
ATOM 610 C CA . LEU A 1 73 ? -26.894 1.256 7.392 1.00 98.12 73 LEU A CA 1
ATOM 611 C C . LEU A 1 73 ? -25.999 0.343 6.537 1.00 98.12 73 LEU A C 1
ATOM 613 O O . LEU A 1 73 ? -26.227 0.223 5.337 1.00 98.12 73 LEU A O 1
ATOM 617 N N . LEU A 1 74 ? -25.003 -0.320 7.135 1.00 96.75 74 LEU A N 1
ATOM 618 C CA . LEU A 1 74 ? -24.112 -1.242 6.417 1.00 96.75 74 LEU A CA 1
ATOM 619 C C . LEU A 1 74 ? -24.830 -2.521 5.972 1.00 96.75 74 LEU A C 1
ATOM 621 O O . LEU A 1 74 ? -24.522 -3.051 4.915 1.00 96.75 74 LEU A O 1
ATOM 625 N N . ARG A 1 75 ? -25.770 -3.042 6.772 1.00 96.69 75 ARG A N 1
ATOM 626 C CA . ARG A 1 75 ? -26.521 -4.269 6.443 1.00 96.69 75 ARG A CA 1
ATOM 627 C C . ARG A 1 75 ? -27.605 -4.062 5.391 1.00 96.69 75 ARG A C 1
ATOM 629 O O . ARG A 1 75 ? -28.022 -5.035 4.774 1.00 96.69 75 ARG A O 1
ATOM 636 N N . SER A 1 76 ? -28.092 -2.835 5.250 1.00 97.38 76 SER A N 1
ATOM 637 C CA . SER A 1 76 ? -29.085 -2.455 4.241 1.00 97.38 76 SER A CA 1
ATOM 638 C C . SER A 1 76 ? -28.450 -1.946 2.945 1.00 97.38 76 SER A C 1
ATOM 640 O O . SER A 1 76 ? -29.175 -1.459 2.085 1.00 97.38 76 SER A O 1
ATOM 642 N N . ASP A 1 77 ? -27.117 -2.006 2.827 1.00 95.25 77 ASP A N 1
ATOM 643 C CA . ASP A 1 77 ? -26.338 -1.400 1.738 1.00 95.25 77 ASP A CA 1
ATOM 644 C C . ASP A 1 77 ? -26.616 0.106 1.539 1.00 95.25 77 ASP A C 1
ATOM 646 O O . ASP A 1 77 ? -26.368 0.672 0.474 1.00 95.25 77 ASP A O 1
ATOM 650 N N . SER A 1 78 ? -27.082 0.796 2.588 1.00 97.19 78 SER A N 1
ATOM 651 C CA . SER A 1 78 ? -27.333 2.244 2.562 1.00 97.19 78 SER A CA 1
ATOM 652 C C . SER A 1 78 ? -26.037 3.061 2.553 1.00 97.19 78 SER A C 1
ATOM 654 O O . SER A 1 78 ? -26.028 4.210 2.114 1.00 97.19 78 SER A O 1
ATOM 656 N N . ILE A 1 79 ? -24.938 2.485 3.055 1.00 96.94 79 ILE A N 1
ATOM 657 C CA . ILE A 1 79 ? -23.592 3.069 3.015 1.00 96.94 79 ILE A CA 1
ATOM 658 C C . ILE A 1 79 ? -22.557 1.997 2.663 1.00 96.94 79 ILE A C 1
ATOM 660 O O . ILE A 1 79 ? -22.728 0.824 2.986 1.00 96.94 79 ILE A O 1
ATOM 664 N N . HIS A 1 80 ? -21.434 2.416 2.081 1.00 94.81 80 HIS A N 1
ATOM 665 C CA . HIS A 1 80 ? -20.256 1.574 1.883 1.00 94.81 80 HIS A CA 1
ATOM 666 C C . HIS A 1 80 ? -19.011 2.254 2.462 1.00 94.81 80 HIS A C 1
ATOM 668 O O . HIS A 1 80 ? -18.944 3.476 2.584 1.00 94.81 80 HIS A O 1
ATOM 674 N N . ILE A 1 81 ? -18.018 1.446 2.832 1.00 94.75 81 ILE A N 1
ATOM 675 C CA . ILE A 1 81 ? -16.728 1.905 3.353 1.00 94.75 81 ILE A CA 1
ATOM 676 C C . ILE A 1 81 ? -15.653 1.441 2.376 1.00 94.75 81 ILE A C 1
ATOM 678 O O . ILE A 1 81 ? -15.656 0.284 1.958 1.00 94.75 81 ILE A O 1
ATOM 682 N N . MET A 1 82 ? -14.734 2.338 2.033 1.00 94.44 82 MET A N 1
ATOM 683 C CA . MET A 1 82 ? -13.604 2.062 1.154 1.00 94.44 82 MET A CA 1
ATOM 684 C C . MET A 1 82 ? -12.337 2.666 1.754 1.00 94.44 82 MET A C 1
ATOM 686 O O . MET A 1 82 ? -12.372 3.759 2.325 1.00 94.44 82 MET A O 1
ATOM 690 N N . ASN A 1 83 ? -11.210 1.971 1.608 1.00 92.88 83 ASN A N 1
ATOM 691 C CA . ASN A 1 83 ? -9.923 2.532 1.988 1.00 92.88 83 ASN A CA 1
ATOM 692 C C . ASN A 1 83 ? -9.473 3.558 0.947 1.00 92.88 83 ASN A C 1
ATOM 694 O O . ASN A 1 83 ? -9.375 3.258 -0.240 1.00 92.88 83 ASN A O 1
ATOM 698 N N . ASN A 1 84 ? -9.134 4.762 1.399 1.00 93.38 84 ASN A N 1
ATOM 699 C CA . ASN A 1 84 ? -8.503 5.764 0.548 1.00 93.38 84 ASN A CA 1
ATOM 700 C C . ASN A 1 84 ? -6.980 5.730 0.737 1.00 93.38 84 ASN A C 1
ATOM 702 O O . ASN A 1 84 ? -6.414 6.536 1.480 1.00 93.38 84 ASN A O 1
ATOM 706 N N . ILE A 1 85 ? -6.332 4.748 0.106 1.00 93.38 85 ILE A N 1
ATOM 707 C CA . ILE A 1 85 ? -4.874 4.579 0.131 1.00 93.38 85 ILE A CA 1
ATOM 708 C C . ILE A 1 85 ? -4.297 5.186 -1.143 1.00 93.38 85 ILE A C 1
ATOM 710 O O . ILE A 1 85 ? -4.708 4.844 -2.251 1.00 93.38 85 ILE A O 1
ATOM 714 N N . THR A 1 86 ? -3.310 6.062 -0.986 1.00 90.94 86 THR A N 1
ATOM 715 C CA . THR A 1 86 ? -2.548 6.641 -2.099 1.00 90.94 86 THR A CA 1
ATOM 716 C C . THR A 1 86 ? -1.056 6.468 -1.837 1.00 90.94 86 THR A C 1
ATOM 718 O O . THR A 1 86 ? -0.659 6.064 -0.746 1.00 90.94 86 THR A O 1
ATOM 721 N N . VAL A 1 87 ? -0.215 6.761 -2.831 1.00 85.56 87 VAL A N 1
ATOM 722 C CA . VAL A 1 87 ? 1.249 6.723 -2.659 1.00 85.56 87 VAL A CA 1
ATOM 723 C C . VAL A 1 87 ? 1.700 7.667 -1.537 1.00 85.56 87 VAL A C 1
ATOM 725 O O . VAL A 1 87 ? 2.609 7.329 -0.789 1.00 85.56 87 VAL A O 1
ATOM 728 N N . ASP A 1 88 ? 1.027 8.810 -1.383 1.00 84.69 88 ASP A N 1
ATOM 729 C CA . ASP A 1 88 ? 1.350 9.821 -0.371 1.00 84.69 88 ASP A CA 1
ATOM 730 C C . ASP A 1 88 ? 0.535 9.657 0.931 1.00 84.69 88 ASP A C 1
ATOM 732 O O . ASP A 1 88 ? 0.845 10.286 1.941 1.00 84.69 88 ASP A O 1
ATOM 736 N N . ASN A 1 89 ? -0.500 8.804 0.938 1.00 86.94 89 ASN A N 1
ATOM 737 C CA . ASN A 1 89 ? -1.340 8.524 2.103 1.00 86.94 89 ASN A CA 1
ATOM 738 C C . ASN A 1 89 ? -1.405 7.023 2.410 1.00 86.94 89 ASN A C 1
ATOM 740 O O . ASN A 1 89 ? -2.299 6.304 1.955 1.00 86.94 89 ASN A O 1
ATOM 744 N N . LEU A 1 90 ? -0.483 6.578 3.261 1.00 90.81 90 LEU A N 1
ATOM 745 C CA . LEU A 1 90 ? -0.410 5.207 3.773 1.00 90.81 90 LEU A CA 1
ATOM 746 C C . LEU A 1 90 ? -1.029 5.065 5.174 1.00 90.81 90 LEU A C 1
ATOM 748 O O . LEU A 1 90 ? -0.879 4.028 5.823 1.00 90.81 90 LEU A O 1
ATOM 752 N N . GLN A 1 91 ? -1.747 6.090 5.646 1.00 92.12 91 GLN A N 1
ATOM 753 C CA . GLN A 1 91 ? -2.325 6.115 6.988 1.00 92.12 91 GLN A CA 1
ATOM 754 C C . GLN A 1 91 ? -3.267 4.936 7.296 1.00 92.12 91 GLN A C 1
ATOM 756 O O . GLN A 1 91 ? -3.228 4.443 8.425 1.00 92.12 91 GLN A O 1
ATOM 761 N N . PRO A 1 92 ? -4.085 4.421 6.353 1.00 93.44 92 PRO A N 1
ATOM 762 C CA . PRO A 1 92 ? -4.903 3.236 6.620 1.00 93.44 92 PRO A CA 1
ATOM 763 C C . PRO A 1 92 ? -4.066 1.998 6.969 1.00 93.44 92 PRO A C 1
ATOM 765 O O . PRO A 1 92 ? -4.426 1.242 7.871 1.00 93.44 92 PRO A O 1
ATOM 768 N N . VAL A 1 93 ? -2.914 1.824 6.311 1.00 94.06 93 VAL A N 1
ATOM 769 C CA . VAL A 1 93 ? -1.995 0.708 6.574 1.00 94.06 93 VAL A CA 1
ATOM 770 C C . VAL A 1 93 ? -1.365 0.858 7.955 1.00 94.06 93 VAL A C 1
ATOM 772 O O . VAL A 1 93 ? -1.462 -0.058 8.768 1.00 94.06 93 VAL A O 1
ATOM 775 N N . SER A 1 94 ? -0.775 2.019 8.259 1.00 92.69 94 SER A N 1
ATOM 776 C CA . SER A 1 94 ? -0.122 2.262 9.555 1.00 92.69 94 SER A CA 1
ATOM 777 C C . SER A 1 94 ? -1.106 2.142 10.728 1.00 92.69 94 SER A C 1
ATOM 779 O O . SER A 1 94 ? -0.782 1.547 11.757 1.00 92.69 94 SER A O 1
ATOM 781 N N . SER A 1 95 ? -2.334 2.637 10.548 1.00 92.44 95 SER A N 1
ATOM 782 C CA . SER A 1 95 ? -3.404 2.569 11.551 1.00 92.44 95 SER A CA 1
ATOM 783 C C . SER A 1 95 ? -3.884 1.137 11.778 1.00 92.44 95 SER A C 1
ATOM 785 O O . SER A 1 95 ? -4.159 0.749 12.913 1.00 92.44 95 SER A O 1
ATOM 787 N N . PHE A 1 96 ? -3.943 0.323 10.719 1.00 95.38 96 PHE A N 1
ATOM 788 C CA . PHE A 1 96 ? -4.228 -1.100 10.851 1.00 95.38 96 PHE A CA 1
ATOM 789 C C . PHE A 1 96 ? -3.105 -1.835 11.573 1.00 95.38 96 PHE A C 1
ATOM 791 O O . PHE A 1 96 ? -3.400 -2.577 12.501 1.00 95.38 96 PHE A O 1
ATOM 798 N N . LEU A 1 97 ? -1.834 -1.628 11.225 1.00 95.56 97 LEU A N 1
ATOM 799 C CA . LEU A 1 97 ? -0.729 -2.296 11.928 1.00 95.56 97 LEU A CA 1
ATOM 800 C C . LEU A 1 97 ? -0.726 -1.969 13.424 1.00 95.56 97 LEU A C 1
ATOM 802 O O . LEU A 1 97 ? -0.550 -2.869 14.249 1.00 95.56 97 LEU A O 1
ATOM 806 N N . GLY A 1 98 ? -1.004 -0.708 13.763 1.00 93.81 98 GLY A N 1
ATOM 807 C CA . GLY A 1 98 ? -1.109 -0.243 15.139 1.00 93.81 98 GLY A CA 1
ATOM 808 C C . GLY A 1 98 ? 0.202 -0.387 15.915 1.00 93.81 98 GLY A C 1
ATOM 809 O O . GLY A 1 98 ? 1.282 -0.569 15.352 1.00 93.81 98 GLY A O 1
ATOM 810 N N . LYS A 1 99 ? 0.116 -0.285 17.242 1.00 94.81 99 LYS A N 1
ATOM 811 C CA . LYS A 1 99 ? 1.264 -0.432 18.146 1.00 94.81 99 LYS A CA 1
ATOM 812 C C . LYS A 1 99 ? 0.949 -1.478 19.198 1.00 94.81 99 LYS A C 1
ATOM 814 O O . LYS A 1 99 ? -0.165 -1.514 19.708 1.00 94.81 99 LYS A O 1
ATOM 819 N N . LEU A 1 100 ? 1.928 -2.307 19.546 1.00 96.00 100 LEU A N 1
ATOM 820 C CA . LEU A 1 100 ? 1.827 -3.176 20.715 1.00 96.00 100 LEU A CA 1
ATOM 821 C C . LEU A 1 100 ? 1.662 -2.314 21.977 1.00 96.00 100 LEU A C 1
ATOM 823 O O . LEU A 1 100 ? 2.43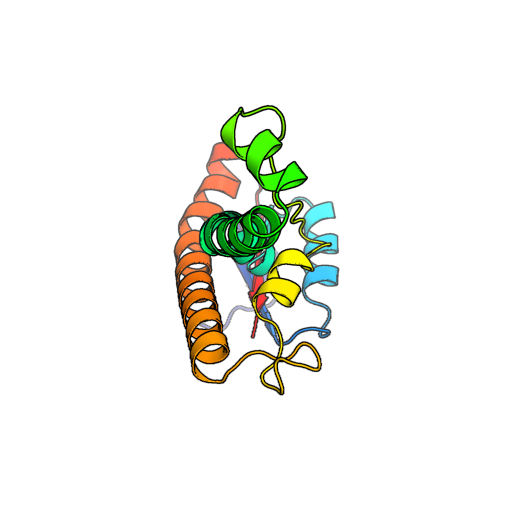9 -1.383 22.178 1.00 96.00 100 LEU A O 1
ATOM 827 N N . GLY A 1 101 ? 0.680 -2.618 22.827 1.00 95.62 101 GLY A N 1
ATOM 828 C CA . GLY A 1 101 ? 0.474 -1.858 24.061 1.00 95.62 101 GLY A CA 1
ATOM 829 C C . GLY A 1 101 ? -0.831 -2.183 24.779 1.00 95.62 101 GLY A C 1
ATOM 830 O O . GLY A 1 101 ? -1.508 -3.152 24.443 1.00 95.62 101 GLY A O 1
ATOM 831 N N . ASN A 1 102 ? -1.178 -1.353 25.766 1.00 93.06 102 ASN A N 1
ATOM 832 C CA . ASN A 1 102 ? -2.421 -1.480 26.528 1.00 93.06 102 ASN A CA 1
ATOM 833 C C . ASN A 1 102 ? -3.643 -1.146 25.640 1.00 93.06 102 ASN A C 1
ATOM 835 O O . ASN A 1 102 ? -3.714 -0.013 25.156 1.00 93.06 102 ASN A O 1
ATOM 839 N N . PRO A 1 103 ? -4.613 -2.066 25.461 1.00 92.81 103 PRO A N 1
ATOM 840 C CA . PRO A 1 103 ? -5.854 -1.808 24.725 1.00 92.81 103 PRO A CA 1
ATOM 841 C C . PRO A 1 103 ? -6.653 -0.602 25.210 1.00 92.81 103 PRO A C 1
ATOM 843 O O . PRO A 1 103 ? -7.217 0.120 24.392 1.00 92.81 103 PRO A O 1
ATOM 846 N N . GLU A 1 104 ? -6.642 -0.330 26.513 1.00 92.88 104 GLU A N 1
ATOM 847 C CA . GLU A 1 104 ? -7.347 0.816 27.099 1.00 92.88 104 GLU A CA 1
ATOM 848 C C . GLU A 1 104 ? -6.700 2.160 26.725 1.00 92.88 104 GLU A C 1
ATOM 850 O O . GLU A 1 104 ? -7.351 3.199 26.776 1.00 92.88 104 GLU A O 1
ATOM 855 N N . LEU A 1 105 ? -5.434 2.142 26.292 1.00 92.50 105 LEU A N 1
ATOM 856 C CA . LEU A 1 105 ? -4.686 3.309 25.811 1.00 92.50 105 LEU A CA 1
ATOM 857 C C . LEU A 1 105 ? -4.467 3.269 24.286 1.00 92.50 105 LEU A C 1
ATOM 859 O O . LEU A 1 105 ? -3.553 3.911 23.769 1.00 92.50 105 LEU A O 1
ATOM 863 N N . GLY A 1 106 ? -5.271 2.487 23.556 1.00 87.31 106 GLY A N 1
ATOM 864 C CA . GLY A 1 106 ? -5.203 2.385 22.093 1.00 87.31 106 GLY A CA 1
ATOM 865 C C . GLY A 1 106 ? -4.097 1.470 21.548 1.00 87.31 106 GLY A C 1
ATOM 866 O O . GLY A 1 106 ? -3.805 1.504 20.352 1.00 87.31 106 GLY A O 1
ATOM 867 N N . GLY A 1 107 ? -3.470 0.653 22.397 1.00 93.81 107 GLY A N 1
ATOM 868 C CA . GLY A 1 107 ? -2.525 -0.386 21.990 1.00 93.81 107 GLY A CA 1
ATOM 869 C C . GLY A 1 107 ? -3.205 -1.685 21.545 1.00 93.81 107 GLY A C 1
ATOM 870 O O . GLY A 1 107 ? -4.362 -1.954 21.846 1.00 93.81 107 GLY A O 1
ATOM 871 N N . LEU A 1 108 ? -2.479 -2.531 20.821 1.00 96.25 108 LEU A N 1
ATOM 872 C CA . LEU A 1 108 ? -2.940 -3.860 20.430 1.00 96.25 108 LEU A CA 1
ATOM 873 C C . LEU A 1 108 ? -2.416 -4.921 21.404 1.00 96.25 108 LEU A C 1
ATOM 875 O O . LEU A 1 108 ? -1.226 -4.895 21.737 1.00 96.25 108 LEU A O 1
ATOM 879 N N . PRO A 1 109 ? -3.240 -5.921 21.779 1.00 96.62 109 PRO A N 1
ATOM 880 C CA . PRO A 1 109 ? -2.751 -7.125 22.436 1.00 96.62 109 PRO A CA 1
ATOM 881 C C . PRO A 1 109 ? -1.688 -7.828 21.588 1.00 96.62 109 PRO A C 1
ATOM 883 O O . PRO A 1 109 ? -1.761 -7.836 20.356 1.00 96.62 109 PRO A O 1
ATOM 886 N N . LEU A 1 110 ? -0.738 -8.507 22.236 1.00 96.50 110 LEU A N 1
ATOM 887 C CA . LEU A 1 110 ? 0.385 -9.165 21.556 1.00 96.50 110 LEU A CA 1
ATOM 888 C C . LEU A 1 110 ? -0.050 -10.127 20.442 1.00 96.50 110 LEU A C 1
ATOM 890 O O . LEU A 1 110 ? 0.574 -10.168 19.382 1.00 96.50 110 LEU A O 1
ATOM 894 N N . ALA A 1 111 ? -1.110 -10.902 20.677 1.00 97.19 111 ALA A N 1
ATOM 895 C CA . ALA A 1 111 ? -1.633 -11.847 19.696 1.00 97.19 111 ALA A CA 1
ATOM 896 C C . ALA A 1 111 ? -2.141 -11.139 18.427 1.00 97.19 111 ALA A C 1
ATOM 898 O O . ALA A 1 111 ? -1.812 -11.557 17.314 1.00 97.19 111 ALA A O 1
ATOM 899 N N . GLU A 1 112 ? -2.879 -10.041 18.602 1.00 96.31 112 GLU A N 1
ATOM 900 C CA . GLU A 1 112 ? -3.421 -9.229 17.513 1.00 96.31 112 GLU A CA 1
ATOM 901 C C . GLU A 1 112 ? -2.301 -8.541 16.737 1.00 96.31 112 GLU A C 1
ATOM 903 O O . GLU A 1 112 ? -2.212 -8.688 15.518 1.00 96.31 112 GLU A O 1
ATOM 908 N N . PHE A 1 113 ? -1.391 -7.873 17.449 1.00 97.19 113 PHE A N 1
ATOM 909 C CA . PHE A 1 113 ? -0.230 -7.216 16.856 1.00 97.19 113 PHE A CA 1
ATOM 910 C C . PHE A 1 113 ? 0.592 -8.200 16.011 1.00 97.19 113 PHE A C 1
ATOM 912 O O . PHE A 1 113 ? 0.857 -7.954 14.836 1.00 97.19 113 PHE A O 1
ATOM 919 N N . LYS A 1 114 ? 0.910 -9.385 16.555 1.00 97.62 114 LYS A N 1
ATOM 920 C CA . LYS A 1 114 ? 1.625 -10.434 15.812 1.00 97.62 114 LYS A CA 1
ATOM 921 C C . LYS A 1 114 ? 0.852 -10.919 14.585 1.00 97.62 114 LYS A C 1
ATOM 923 O O . LYS A 1 114 ? 1.482 -11.221 13.573 1.00 97.62 114 LYS A O 1
ATOM 928 N N . ARG A 1 115 ? -0.483 -11.023 14.646 1.00 97.75 115 ARG A N 1
ATOM 929 C CA . ARG A 1 115 ? -1.290 -11.387 13.469 1.00 97.75 115 ARG A CA 1
ATOM 930 C C . ARG A 1 115 ? -1.145 -10.335 12.372 1.00 97.75 115 ARG A C 1
ATOM 932 O O . ARG A 1 115 ? -0.864 -10.702 11.235 1.00 97.75 115 ARG A O 1
ATOM 939 N N . ARG A 1 116 ? -1.289 -9.051 12.710 1.00 97.62 116 ARG A N 1
ATOM 940 C CA . ARG A 1 116 ? -1.201 -7.947 11.740 1.00 97.62 116 ARG A CA 1
ATOM 941 C C . ARG A 1 116 ? 0.199 -7.821 11.136 1.00 97.62 116 ARG A C 1
ATOM 943 O O . ARG A 1 116 ? 0.312 -7.708 9.921 1.00 97.62 116 ARG A O 1
ATOM 950 N N . GLN A 1 117 ? 1.252 -7.994 11.938 1.00 97.38 117 GLN A N 1
ATOM 951 C CA . GLN A 1 117 ? 2.633 -8.042 11.439 1.00 97.38 117 GLN A CA 1
ATOM 952 C C . GLN A 1 117 ? 2.879 -9.209 10.467 1.00 97.38 117 GLN A C 1
ATOM 954 O O . GLN A 1 117 ? 3.605 -9.049 9.490 1.00 97.38 117 GLN A O 1
ATOM 959 N N . ARG A 1 118 ? 2.272 -10.385 10.693 1.00 97.88 118 ARG A N 1
ATOM 960 C CA . ARG A 1 118 ? 2.372 -11.507 9.740 1.00 97.88 118 ARG A CA 1
ATOM 961 C C . ARG A 1 118 ? 1.678 -11.197 8.417 1.00 97.88 118 ARG A C 1
ATOM 963 O O . ARG A 1 118 ? 2.274 -11.436 7.374 1.00 97.88 118 ARG A O 1
ATOM 970 N N . LEU A 1 119 ? 0.471 -10.626 8.465 1.00 98.12 119 LEU A N 1
ATOM 971 C CA . LEU A 1 119 ? -0.250 -10.201 7.260 1.00 98.12 119 LEU A CA 1
ATOM 972 C C . LEU A 1 119 ? 0.558 -9.172 6.462 1.00 98.12 119 LEU A C 1
ATOM 974 O O . LEU A 1 119 ? 0.676 -9.303 5.248 1.00 98.12 119 LEU A O 1
ATOM 978 N N . HIS A 1 120 ? 1.168 -8.198 7.143 1.00 97.19 120 HIS A N 1
ATOM 979 C CA . HIS A 1 120 ? 2.050 -7.220 6.508 1.00 97.19 120 HIS A CA 1
ATOM 980 C C . HIS A 1 120 ? 3.245 -7.877 5.824 1.00 97.19 120 HIS A C 1
ATOM 982 O O . HIS A 1 120 ? 3.474 -7.651 4.642 1.00 97.19 120 HIS A O 1
ATOM 988 N N . ARG A 1 121 ? 3.956 -8.760 6.533 1.00 96.50 121 ARG A N 1
ATOM 989 C CA . ARG A 1 121 ? 5.104 -9.482 5.977 1.00 96.50 121 ARG A CA 1
ATOM 990 C C . ARG A 1 121 ? 4.724 -10.290 4.736 1.00 96.50 121 ARG A C 1
ATOM 992 O O . ARG A 1 121 ? 5.461 -10.317 3.754 1.00 96.50 121 ARG A O 1
ATOM 999 N N . GLU A 1 122 ? 3.590 -10.984 4.772 1.00 98.06 122 GLU A N 1
ATOM 1000 C CA . GLU A 1 122 ? 3.094 -11.729 3.613 1.00 98.06 122 GLU A CA 1
ATOM 1001 C C . GLU A 1 122 ? 2.736 -10.797 2.451 1.00 98.06 122 GLU A C 1
ATOM 1003 O O . GLU A 1 122 ? 3.056 -11.107 1.301 1.00 98.06 122 GLU A O 1
ATOM 1008 N N . ALA A 1 123 ? 2.118 -9.651 2.743 1.00 97.31 123 ALA A N 1
ATOM 1009 C CA . ALA A 1 123 ? 1.810 -8.622 1.761 1.00 97.31 123 ALA A CA 1
ATOM 1010 C C . ALA A 1 123 ? 3.077 -8.040 1.118 1.00 97.31 123 ALA A C 1
ATOM 1012 O O . ALA A 1 123 ? 3.127 -7.931 -0.104 1.00 97.31 123 ALA A O 1
ATOM 1013 N N . GLU A 1 124 ? 4.118 -7.747 1.900 1.00 95.69 124 GLU A N 1
ATOM 1014 C CA . GLU A 1 124 ? 5.425 -7.289 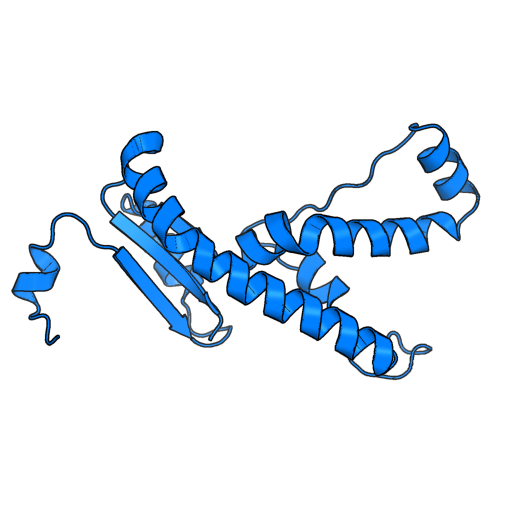1.411 1.00 95.69 124 GLU A CA 1
ATOM 1015 C C . GLU A 1 124 ? 6.043 -8.303 0.445 1.00 95.69 124 GLU A C 1
ATOM 1017 O O . GLU A 1 124 ? 6.416 -7.960 -0.678 1.00 95.69 124 GLU A O 1
ATOM 1022 N N . ILE A 1 125 ? 6.082 -9.583 0.835 1.00 96.69 125 ILE A N 1
ATOM 1023 C CA . ILE A 1 125 ? 6.621 -10.657 -0.011 1.00 96.69 125 ILE A CA 1
ATOM 1024 C C . ILE A 1 125 ? 5.848 -10.749 -1.331 1.00 96.69 125 ILE A C 1
ATOM 1026 O O . ILE A 1 125 ? 6.451 -10.887 -2.398 1.00 96.69 125 ILE A O 1
ATOM 1030 N N . ARG A 1 126 ? 4.512 -10.688 -1.282 1.00 97.88 126 ARG A N 1
ATOM 1031 C CA . ARG A 1 126 ? 3.675 -10.760 -2.487 1.00 97.88 126 ARG A CA 1
ATOM 1032 C C . ARG A 1 126 ? 3.847 -9.518 -3.366 1.00 97.88 126 ARG A C 1
ATOM 1034 O O . ARG A 1 126 ? 4.032 -9.670 -4.568 1.00 97.88 126 ARG A O 1
ATOM 1041 N N . ALA A 1 127 ? 3.911 -8.323 -2.780 1.00 97.19 127 ALA A N 1
ATOM 1042 C CA . ALA A 1 127 ? 4.179 -7.085 -3.508 1.00 97.19 127 ALA A CA 1
ATOM 1043 C C . ALA A 1 127 ? 5.543 -7.108 -4.207 1.00 97.19 127 ALA A C 1
ATOM 1045 O O . ALA A 1 127 ? 5.666 -6.604 -5.319 1.00 97.19 127 ALA A O 1
ATOM 1046 N N . MET A 1 128 ? 6.564 -7.735 -3.626 1.00 96.25 128 MET A N 1
ATOM 1047 C CA . MET A 1 128 ? 7.846 -7.900 -4.318 1.00 96.25 128 MET A CA 1
ATOM 1048 C C . MET A 1 128 ? 7.773 -8.929 -5.456 1.00 96.25 128 MET A C 1
ATOM 1050 O O . MET A 1 128 ? 8.424 -8.757 -6.485 1.00 96.25 128 MET A O 1
ATOM 1054 N N . ARG A 1 129 ? 6.940 -9.970 -5.326 1.00 97.56 129 ARG A N 1
ATOM 1055 C CA . ARG A 1 129 ? 6.696 -10.954 -6.399 1.00 97.56 129 ARG A CA 1
ATOM 1056 C C . ARG A 1 129 ? 5.907 -10.389 -7.582 1.00 97.56 129 ARG A C 1
ATOM 1058 O O . ARG A 1 129 ? 6.032 -10.921 -8.679 1.00 97.56 129 ARG A O 1
ATOM 1065 N N . ASP A 1 130 ? 5.153 -9.313 -7.383 1.00 98.00 130 ASP A N 1
ATOM 1066 C CA . ASP A 1 130 ? 4.437 -8.607 -8.452 1.00 98.00 130 ASP A CA 1
ATOM 1067 C C . ASP A 1 130 ? 5.376 -7.783 -9.361 1.00 98.00 130 ASP A C 1
ATOM 1069 O O . ASP A 1 130 ? 5.022 -7.482 -10.503 1.00 98.00 130 ASP A O 1
ATOM 1073 N N . VAL A 1 131 ? 6.583 -7.429 -8.897 1.00 97.69 131 VAL A N 1
ATOM 1074 C CA . VAL A 1 131 ? 7.504 -6.519 -9.607 1.00 97.69 131 VAL A CA 1
ATOM 1075 C C . VAL A 1 131 ? 7.825 -6.958 -11.045 1.00 97.69 131 VAL A C 1
ATOM 1077 O O . VAL A 1 131 ? 7.706 -6.115 -11.936 1.00 97.69 131 VAL A O 1
ATOM 1080 N N . PRO A 1 132 ? 8.189 -8.226 -11.340 1.00 97.25 132 PRO A N 1
ATOM 1081 C CA . PRO A 1 132 ? 8.491 -8.649 -12.712 1.00 97.25 132 PRO A CA 1
ATOM 1082 C C . PRO A 1 132 ? 7.317 -8.434 -13.672 1.00 97.25 132 PRO A C 1
ATOM 1084 O O . PRO A 1 132 ? 7.498 -7.967 -14.796 1.00 97.25 132 PRO A O 1
ATOM 1087 N N . GLU A 1 133 ? 6.100 -8.705 -13.203 1.00 97.50 133 GLU A N 1
ATOM 1088 C CA . GLU A 1 133 ? 4.888 -8.515 -13.991 1.00 97.50 133 GLU A CA 1
ATOM 1089 C C . GLU A 1 133 ? 4.603 -7.026 -14.225 1.00 97.50 133 GLU A C 1
ATOM 1091 O O . GLU A 1 133 ? 4.186 -6.631 -15.312 1.00 97.50 133 GLU A O 1
ATOM 1096 N N . PHE A 1 134 ? 4.880 -6.163 -13.247 1.00 97.06 134 PHE A N 1
ATOM 1097 C CA . PHE A 1 134 ? 4.753 -4.718 -13.432 1.00 97.06 134 PHE A CA 1
ATOM 1098 C C . PHE A 1 134 ? 5.841 -4.120 -14.327 1.00 97.06 134 PHE A C 1
ATOM 1100 O O . PHE A 1 134 ? 5.544 -3.182 -15.060 1.00 97.06 134 PHE A O 1
ATOM 1107 N N . ILE A 1 135 ? 7.055 -4.678 -14.353 1.00 97.00 135 ILE A N 1
ATOM 1108 C CA . ILE A 1 135 ? 8.077 -4.307 -15.346 1.00 97.00 135 ILE A CA 1
ATOM 1109 C C . ILE A 1 135 ? 7.565 -4.601 -16.760 1.00 97.00 135 ILE A C 1
ATOM 1111 O O . ILE A 1 135 ? 7.720 -3.768 -17.655 1.00 97.00 135 ILE A O 1
ATOM 1115 N N . ARG A 1 136 ? 6.923 -5.760 -16.958 1.00 96.75 136 ARG A N 1
ATOM 1116 C CA . ARG A 1 136 ? 6.303 -6.128 -18.236 1.00 96.75 136 ARG A CA 1
ATOM 1117 C C . ARG A 1 136 ? 5.164 -5.172 -18.598 1.00 96.75 136 ARG A C 1
ATOM 1119 O O . ARG A 1 136 ? 5.200 -4.554 -19.659 1.00 96.75 136 ARG A O 1
ATOM 1126 N N . LYS A 1 137 ? 4.203 -4.970 -17.688 1.00 96.62 137 LYS A N 1
ATOM 1127 C CA . LYS A 1 137 ? 3.057 -4.061 -17.888 1.00 96.62 137 LYS A CA 1
ATOM 1128 C C . LYS A 1 137 ? 3.480 -2.621 -18.156 1.00 96.62 137 LYS A C 1
ATOM 1130 O O . LYS A 1 137 ? 2.882 -1.972 -19.008 1.00 96.62 137 LYS A O 1
ATOM 1135 N N . ALA A 1 138 ? 4.499 -2.125 -17.453 1.00 96.25 138 ALA A N 1
ATOM 1136 C CA . ALA A 1 138 ? 5.040 -0.784 -17.652 1.00 96.25 138 ALA A CA 1
ATOM 1137 C C . ALA A 1 138 ? 5.390 -0.543 -19.123 1.00 96.25 138 ALA A C 1
ATOM 1139 O O . ALA A 1 138 ? 5.038 0.502 -19.655 1.00 96.25 138 ALA A O 1
ATOM 1140 N N . ARG A 1 139 ? 6.000 -1.533 -19.783 1.00 93.75 139 ARG A N 1
ATOM 1141 C CA . ARG A 1 139 ? 6.374 -1.449 -21.198 1.00 93.75 139 ARG A CA 1
ATOM 1142 C C . ARG A 1 139 ? 5.196 -1.726 -22.124 1.00 93.75 139 ARG A C 1
ATOM 1144 O O . ARG A 1 139 ? 4.908 -0.920 -22.996 1.00 93.75 139 ARG A O 1
ATOM 1151 N N . GLU A 1 140 ? 4.528 -2.859 -21.935 1.00 96.56 140 GLU A N 1
ATOM 1152 C CA . GLU A 1 140 ? 3.560 -3.380 -22.909 1.00 96.56 140 GLU A CA 1
ATOM 1153 C C . GLU A 1 140 ? 2.200 -2.682 -22.855 1.00 96.56 140 GLU A C 1
ATOM 1155 O O . GLU A 1 140 ? 1.552 -2.533 -23.884 1.00 96.56 140 GLU A O 1
ATOM 1160 N N . ILE A 1 141 ? 1.759 -2.265 -21.666 1.00 96.19 141 ILE A N 1
ATOM 1161 C CA . ILE A 1 141 ? 0.440 -1.648 -21.469 1.00 96.19 141 ILE A CA 1
ATOM 1162 C C . ILE A 1 141 ? 0.571 -0.132 -21.399 1.00 96.19 141 ILE A C 1
ATOM 1164 O O . ILE A 1 141 ? -0.201 0.592 -22.018 1.00 96.19 141 ILE A O 1
ATOM 1168 N N . TYR A 1 142 ? 1.534 0.347 -20.615 1.00 93.56 142 TYR A N 1
ATOM 1169 C CA . TYR A 1 142 ? 1.635 1.767 -20.291 1.00 93.56 142 TYR A CA 1
ATOM 1170 C C . TYR A 1 142 ? 2.660 2.526 -21.146 1.00 93.56 142 TYR A C 1
ATOM 1172 O O . TYR A 1 142 ? 2.703 3.749 -21.073 1.00 93.56 142 TYR A O 1
ATOM 1180 N N . GLY A 1 143 ? 3.479 1.831 -21.945 1.00 93.88 143 GLY A N 1
ATOM 1181 C CA . GLY A 1 143 ? 4.455 2.450 -22.848 1.00 93.88 143 GLY A CA 1
ATOM 1182 C C . GLY A 1 143 ? 5.677 3.082 -22.170 1.00 93.88 143 GLY A C 1
ATOM 1183 O O . GLY A 1 143 ? 6.475 3.725 -22.847 1.00 93.88 143 GLY A O 1
ATOM 1184 N N . TYR A 1 144 ? 5.871 2.892 -20.862 1.00 95.94 144 TYR A N 1
ATOM 1185 C CA . TYR A 1 144 ? 7.023 3.435 -20.142 1.00 95.94 144 TYR A CA 1
ATOM 1186 C C . TYR A 1 144 ? 8.311 2.704 -20.511 1.00 95.94 144 TYR A C 1
ATOM 1188 O O . TYR A 1 144 ? 8.415 1.474 -20.445 1.00 95.94 144 TYR A O 1
ATOM 1196 N N . ARG A 1 145 ? 9.353 3.484 -20.806 1.00 92.12 145 ARG A N 1
ATOM 1197 C CA . ARG A 1 145 ? 10.676 2.948 -21.146 1.00 92.12 145 ARG A CA 1
ATOM 1198 C C . ARG A 1 145 ? 11.448 2.445 -19.927 1.00 92.12 145 ARG A C 1
ATOM 1200 O O . ARG A 1 145 ? 12.274 1.529 -20.044 1.00 92.12 145 ARG A O 1
ATOM 1207 N N . HIS A 1 146 ? 11.224 3.067 -18.774 1.00 96.31 146 HIS A N 1
ATOM 1208 C CA . HIS A 1 146 ? 11.974 2.833 -17.545 1.00 96.31 146 HIS A CA 1
ATOM 1209 C C . HIS A 1 146 ? 11.054 2.504 -16.369 1.00 96.31 146 HIS A C 1
ATOM 1211 O O . HIS A 1 146 ? 9.874 2.845 -16.365 1.00 96.31 146 HIS A O 1
ATOM 1217 N N . PHE A 1 147 ? 11.604 1.833 -15.361 1.00 97.56 147 PHE A N 1
ATOM 1218 C CA . PHE A 1 147 ? 10.857 1.334 -14.213 1.00 97.56 147 PHE A CA 1
ATOM 1219 C C . PHE A 1 147 ? 11.636 1.552 -12.915 1.00 97.56 147 PHE A C 1
ATOM 1221 O O . PHE A 1 147 ? 12.819 1.209 -12.830 1.00 97.56 147 PHE A O 1
ATOM 1228 N N . VAL A 1 148 ? 10.963 2.085 -11.896 1.00 97.12 148 VAL A N 1
ATOM 1229 C CA . VAL A 1 148 ? 11.489 2.202 -10.533 1.00 97.12 148 VAL A CA 1
ATOM 1230 C C . VAL A 1 148 ? 10.572 1.476 -9.550 1.00 97.12 148 VAL A C 1
ATOM 1232 O O . VAL A 1 148 ? 9.372 1.737 -9.498 1.00 97.12 148 VAL A O 1
ATOM 1235 N N . ASN A 1 149 ? 11.158 0.568 -8.771 1.00 96.81 149 ASN A N 1
ATOM 1236 C CA . ASN A 1 149 ? 10.545 -0.059 -7.603 1.00 96.81 149 ASN A CA 1
ATOM 1237 C C . ASN A 1 149 ? 10.974 0.707 -6.345 1.00 96.81 149 ASN A C 1
ATOM 1239 O O . ASN A 1 149 ? 12.149 0.661 -5.979 1.00 96.81 149 ASN A O 1
ATOM 1243 N N . ASP A 1 150 ? 10.041 1.414 -5.714 1.00 94.56 150 ASP A N 1
ATOM 1244 C CA . ASP A 1 150 ? 10.205 2.011 -4.386 1.00 94.56 150 ASP A CA 1
ATOM 1245 C C . ASP A 1 150 ? 9.834 0.961 -3.332 1.00 94.56 150 ASP A C 1
ATOM 1247 O O . ASP A 1 150 ? 8.651 0.716 -3.075 1.00 94.56 150 ASP A O 1
ATOM 1251 N N . ALA A 1 151 ? 10.850 0.290 -2.784 1.00 90.50 151 ALA A N 1
ATOM 1252 C CA . ALA A 1 151 ? 10.691 -0.817 -1.850 1.00 90.50 151 ALA A CA 1
ATOM 1253 C C . ALA A 1 151 ? 11.152 -0.440 -0.435 1.00 90.50 151 ALA A C 1
ATOM 1255 O O . ALA A 1 151 ? 12.209 0.174 -0.244 1.00 90.50 151 ALA A O 1
ATOM 1256 N N . GLY A 1 152 ? 10.371 -0.859 0.564 1.00 81.50 152 GLY A N 1
ATOM 1257 C CA . GLY A 1 152 ? 10.767 -0.814 1.970 1.00 81.50 152 GLY A CA 1
ATOM 1258 C C . GLY A 1 152 ? 12.008 -1.672 2.229 1.00 81.50 152 GLY A C 1
ATOM 1259 O O . GLY A 1 152 ? 12.177 -2.724 1.611 1.00 81.50 152 GLY A O 1
ATOM 1260 N N . GLY A 1 153 ? 12.896 -1.172 3.092 1.00 63.75 153 GLY A N 1
ATOM 1261 C CA . GLY A 1 153 ? 14.094 -1.872 3.566 1.00 63.75 153 GLY A CA 1
ATOM 1262 C C . GLY A 1 153 ? 13.891 -2.549 4.909 1.00 63.75 153 GLY A C 1
ATOM 1263 O O . GLY A 1 153 ? 12.976 -2.117 5.643 1.00 63.75 153 GLY A O 1
#

Radius of gyration: 19.36 Å; chains: 1; bounding box: 59×25×50 Å

Foldseek 3Di:
DDQDPVNVVPPFFAAEEDEEAPPPCLVVVLVVVVVVQADEAELLLQLCPPQCFVVLQVVVVVVLCVPVVSVVCVVVVVDDDGDPGDSVDSPSLDLCLAAADDVVVRHDDPVSNVVSVVSSVVSSVVSVVCSVVVSVCSCPPVNGRYYYYHHYD

Sequence (153 aa):
MRLSRDAFRRWEHKSITLLGMSGVGKTQISNMLRRNDWFHYSGDYRIGTRYLDEPILDNIKRQAMQVPFLRDLLRSDSIHIMNNITVDNLQPVSSFLGKLGNPELGGLPLAEFKRRQRLHREAEIRAMRDVPEFIRKAREIYGYRHFVNDAGG

pLDDT: mean 93.64, std 5.64, range [57.44, 98.19]

Secondary structure (DSSP, 8-state):
----HHHHHH-SS-EEEEEE-TTSSHHHHHHHHHTTTEEEEEHHHHIIIIISHHHHHHHHHHHHTTSHHHHHHHHTTS--------SS--HHHHHHH--BS-GGGTPBPHHHHHHHHHHHHHHHHHHHHTHHHHHHHHHHTT--SEEEEEEE-